Protein AF-A0A8T3M3G6-F1 (afdb_monomer_lite)

Radius of gyration: 17.93 Å; chains: 1; bounding box: 38×33×53 Å

pLDDT: mean 79.69, std 9.92, range [35.28, 94.31]

Sequence (147 aa):
MALKLLGVKRDELLAMGPGSFSVEPPDAEASRALREAWQGSGAPDIGGETTIMRGDGTKARLRFVITVRDDGSYLAMIESASGELDRPASIFTLGDVLSKWRAAERRMDALEVGGEEWQAVQSEIASLRDRYQKAFAARARAEKPTN

Structure (mmCIF, N/CA/C/O backbone):
data_AF-A0A8T3M3G6-F1
#
_entry.id   AF-A0A8T3M3G6-F1
#
loop_
_atom_site.group_PDB
_atom_site.id
_atom_site.type_symbol
_atom_site.label_atom_id
_atom_site.label_alt_id
_atom_site.label_comp_id
_atom_site.label_asym_id
_atom_site.label_entity_id
_atom_site.label_seq_id
_atom_site.pdbx_PDB_ins_code
_atom_site.Cartn_x
_atom_site.Cartn_y
_atom_site.Cartn_z
_atom_site.occupancy
_atom_site.B_iso_or_equiv
_atom_site.auth_seq_id
_atom_site.auth_comp_id
_atom_site.auth_asym_id
_atom_site.auth_atom_id
_atom_site.pdbx_PDB_model_num
ATOM 1 N N . MET A 1 1 ? -1.427 5.531 -20.059 1.00 58.56 1 MET A N 1
ATOM 2 C CA . MET A 1 1 ? -1.746 6.071 -18.717 1.00 58.56 1 MET A CA 1
ATOM 3 C C . MET A 1 1 ? -0.707 5.721 -17.641 1.00 58.56 1 MET A C 1
ATOM 5 O O . MET A 1 1 ? -0.477 6.577 -16.807 1.00 58.56 1 MET A O 1
ATOM 9 N N . ALA A 1 2 ? 0.007 4.584 -17.689 1.00 65.44 2 ALA A N 1
ATOM 10 C CA . ALA A 1 2 ? 1.141 4.305 -16.780 1.00 65.44 2 ALA A CA 1
ATOM 11 C C . ALA A 1 2 ? 2.477 4.964 -17.204 1.00 65.44 2 ALA A C 1
ATOM 13 O O . ALA A 1 2 ? 3.199 5.501 -16.379 1.00 65.44 2 ALA A O 1
ATOM 14 N N . LEU A 1 3 ? 2.777 5.027 -18.506 1.00 73.56 3 LEU A N 1
ATOM 15 C CA . LEU A 1 3 ? 4.010 5.650 -19.025 1.00 73.56 3 LEU A CA 1
ATOM 16 C C . LEU A 1 3 ? 4.156 7.138 -18.651 1.00 73.56 3 LEU A C 1
ATOM 18 O O . LEU A 1 3 ? 5.224 7.588 -18.250 1.00 73.56 3 LEU A O 1
ATOM 22 N N . LYS A 1 4 ? 3.041 7.884 -18.669 1.00 77.31 4 LYS A N 1
ATOM 23 C CA . LYS A 1 4 ? 2.990 9.289 -18.225 1.00 77.31 4 LYS A CA 1
ATOM 24 C C . LYS A 1 4 ? 3.348 9.447 -16.742 1.00 77.31 4 LYS A C 1
ATOM 26 O O . LYS A 1 4 ? 3.903 10.466 -16.356 1.00 77.31 4 LYS A O 1
ATOM 31 N N . LEU A 1 5 ? 3.024 8.450 -15.920 1.00 75.06 5 LEU A N 1
ATOM 32 C CA . LEU A 1 5 ? 3.329 8.445 -14.490 1.00 75.06 5 LEU A CA 1
ATOM 33 C C . LEU A 1 5 ? 4.828 8.284 -14.226 1.00 75.06 5 LEU A C 1
ATOM 35 O O . LEU A 1 5 ? 5.346 8.868 -13.278 1.00 75.06 5 LEU A O 1
ATOM 39 N N . LEU A 1 6 ? 5.497 7.512 -15.082 1.00 75.50 6 LEU A N 1
ATOM 40 C CA . LEU A 1 6 ? 6.932 7.241 -15.037 1.00 75.50 6 LEU A CA 1
ATOM 41 C C . LEU A 1 6 ? 7.768 8.320 -15.747 1.00 75.50 6 LEU A C 1
ATOM 43 O O . LEU A 1 6 ? 8.982 8.372 -15.567 1.00 75.50 6 LEU A O 1
ATOM 47 N N . GLY A 1 7 ? 7.121 9.190 -16.530 1.00 78.00 7 GLY A N 1
ATOM 48 C CA . GLY A 1 7 ? 7.788 10.249 -17.289 1.00 78.00 7 GLY A CA 1
ATOM 49 C C . GLY A 1 7 ? 8.593 9.732 -18.484 1.00 78.00 7 GLY A C 1
ATOM 50 O O . GLY A 1 7 ? 9.513 10.412 -18.917 1.00 78.00 7 GLY A O 1
ATOM 51 N N . VAL A 1 8 ? 8.268 8.544 -19.007 1.00 80.19 8 VAL A N 1
ATOM 52 C CA . VAL A 1 8 ? 9.013 7.895 -20.103 1.00 80.19 8 VAL A CA 1
ATOM 53 C C . VAL A 1 8 ? 8.093 7.426 -21.226 1.00 80.19 8 VAL A C 1
ATOM 55 O O . VAL A 1 8 ? 6.891 7.215 -21.030 1.00 80.19 8 VAL A O 1
ATOM 58 N N . LYS A 1 9 ? 8.656 7.226 -22.416 1.00 83.62 9 LYS A N 1
ATOM 59 C CA . LYS A 1 9 ? 8.011 6.541 -23.544 1.00 83.62 9 LYS A CA 1
ATOM 60 C C . LYS A 1 9 ? 8.148 5.023 -23.413 1.00 83.62 9 LYS A C 1
ATOM 62 O O . LYS A 1 9 ? 8.938 4.509 -22.628 1.00 83.62 9 LYS A O 1
ATOM 67 N N . ARG A 1 10 ? 7.365 4.283 -24.204 1.00 80.88 10 ARG A N 1
ATOM 68 C CA . ARG A 1 10 ? 7.376 2.810 -24.196 1.00 80.88 10 ARG A CA 1
ATOM 69 C C . ARG A 1 10 ? 8.749 2.244 -24.559 1.00 80.88 10 ARG A C 1
ATOM 71 O O . ARG A 1 10 ? 9.219 1.347 -23.874 1.00 80.88 10 ARG A O 1
ATOM 78 N N . ASP A 1 11 ? 9.366 2.766 -25.612 1.00 83.12 11 ASP A N 1
ATOM 79 C CA . ASP A 1 11 ? 10.644 2.245 -26.108 1.00 83.12 11 ASP A CA 1
ATOM 80 C C . ASP A 1 11 ? 11.781 2.544 -25.124 1.00 83.12 11 ASP A C 1
ATOM 82 O O . ASP A 1 11 ? 12.637 1.699 -24.890 1.00 83.12 11 ASP A O 1
ATOM 86 N N . GLU A 1 12 ? 11.719 3.704 -24.461 1.00 80.06 12 GLU A N 1
ATOM 87 C CA . GLU A 1 12 ? 12.615 4.068 -23.358 1.00 80.06 12 GLU A CA 1
ATOM 88 C C . GLU A 1 12 ? 12.445 3.103 -22.178 1.00 80.06 12 GLU A C 1
ATOM 90 O O . GLU A 1 12 ? 13.431 2.585 -21.667 1.00 80.06 12 GLU A O 1
ATOM 95 N N . LEU A 1 13 ? 11.201 2.785 -21.795 1.00 77.75 13 LEU A N 1
ATOM 96 C CA . LEU A 1 13 ? 10.920 1.823 -20.727 1.00 77.75 13 LEU A CA 1
ATOM 97 C C . LEU A 1 13 ? 11.444 0.414 -21.051 1.00 77.75 13 LEU A C 1
ATOM 99 O O . LEU A 1 13 ? 11.943 -0.262 -20.159 1.00 77.75 13 LEU A O 1
ATOM 103 N N . LEU A 1 14 ? 11.324 -0.039 -22.302 1.00 79.44 14 LEU A N 1
ATOM 104 C CA . LEU A 1 14 ? 11.815 -1.356 -22.728 1.00 79.44 14 LEU A CA 1
ATOM 105 C C . LEU A 1 14 ? 13.347 -1.428 -22.783 1.00 79.44 14 LEU A C 1
ATOM 107 O O . LEU A 1 14 ? 13.907 -2.507 -22.610 1.00 79.44 14 LEU A O 1
ATOM 111 N N . ALA A 1 15 ? 14.011 -0.298 -23.029 1.00 81.50 15 ALA A N 1
ATOM 112 C CA . ALA A 1 15 ? 15.467 -0.195 -23.028 1.00 81.50 15 ALA A CA 1
ATOM 113 C C . ALA A 1 15 ? 16.060 -0.023 -21.616 1.00 81.50 15 ALA A C 1
ATOM 115 O O . ALA A 1 15 ? 17.263 -0.207 -21.429 1.00 81.50 15 ALA A O 1
ATOM 116 N N . MET A 1 16 ? 15.241 0.342 -20.625 1.00 77.62 16 MET A N 1
ATOM 117 C CA . MET A 1 16 ? 15.671 0.538 -19.242 1.00 77.62 16 MET A CA 1
ATOM 118 C C . MET A 1 16 ? 15.920 -0.790 -18.519 1.00 77.62 16 MET A C 1
ATOM 120 O O . MET A 1 16 ? 15.151 -1.745 -18.623 1.00 77.62 16 MET A O 1
ATOM 124 N N . GLY A 1 17 ? 17.002 -0.831 -17.740 1.00 68.19 17 GLY A N 1
ATOM 125 C CA . GLY A 1 17 ? 17.334 -1.972 -16.894 1.00 68.19 17 GLY A CA 1
ATOM 126 C C . GLY A 1 17 ? 16.472 -2.043 -15.624 1.00 68.19 17 GLY A C 1
ATOM 127 O O . GLY A 1 17 ? 15.859 -1.053 -15.210 1.00 68.19 17 GLY A O 1
ATOM 128 N N . PRO A 1 18 ? 16.433 -3.203 -14.947 1.00 66.31 18 PRO A N 1
ATOM 129 C CA . PRO A 1 18 ? 15.831 -3.308 -13.623 1.00 66.31 18 PRO A CA 1
ATOM 130 C C . PRO A 1 18 ? 16.425 -2.263 -12.667 1.00 66.31 18 PRO A C 1
ATOM 132 O O . PRO A 1 18 ? 17.641 -2.150 -12.547 1.00 66.31 18 PRO A O 1
ATOM 135 N N . GLY A 1 19 ? 15.565 -1.508 -11.979 1.00 65.81 19 GLY A N 1
ATOM 136 C CA . GLY A 1 19 ? 15.987 -0.497 -11.003 1.00 65.81 19 GLY A CA 1
ATOM 137 C C . GLY A 1 19 ? 16.117 0.934 -11.534 1.00 65.81 19 GLY A C 1
ATOM 138 O O . GLY A 1 19 ? 16.350 1.830 -10.734 1.00 65.81 19 GLY A O 1
ATOM 139 N N . SER A 1 20 ? 15.870 1.199 -12.823 1.00 70.38 20 SER A N 1
ATOM 140 C CA . SER A 1 20 ? 15.946 2.562 -13.390 1.00 70.38 20 SER A CA 1
ATOM 141 C C . SER A 1 20 ? 14.965 3.590 -12.795 1.00 70.38 20 SER A C 1
ATOM 143 O O . SER A 1 20 ? 15.108 4.779 -13.056 1.00 70.38 20 SER A O 1
ATOM 145 N N . PHE A 1 21 ? 13.986 3.151 -11.998 1.00 68.31 21 PHE A N 1
ATOM 146 C CA . PHE A 1 21 ? 13.055 4.016 -11.253 1.00 68.31 21 PHE A CA 1
ATOM 147 C C . PHE A 1 21 ? 13.189 3.870 -9.729 1.00 68.31 21 PHE A C 1
ATOM 149 O O . PHE A 1 21 ? 12.374 4.408 -8.976 1.00 68.31 21 PHE A O 1
ATOM 156 N N . SER A 1 22 ? 14.174 3.099 -9.258 1.00 65.19 22 SER A N 1
ATOM 157 C CA . SER A 1 22 ? 14.405 2.903 -7.829 1.00 65.19 22 SER A CA 1
ATOM 158 C C . SER A 1 22 ? 14.931 4.183 -7.192 1.00 65.19 22 SER A C 1
ATOM 160 O O . SER A 1 22 ? 15.694 4.935 -7.793 1.00 65.19 22 SER A O 1
ATOM 162 N N . VAL A 1 23 ? 14.536 4.419 -5.942 1.00 58.94 23 VAL A N 1
ATOM 163 C CA . VAL A 1 23 ? 15.183 5.433 -5.108 1.00 58.94 23 VAL A CA 1
ATOM 164 C C . VAL A 1 23 ? 16.564 4.900 -4.751 1.00 58.94 23 VAL A C 1
ATOM 166 O O . VAL A 1 23 ? 16.667 3.842 -4.132 1.00 58.94 23 VAL A O 1
ATOM 169 N N . GLU A 1 24 ? 17.609 5.593 -5.192 1.00 56.84 24 GLU A N 1
ATOM 170 C CA . GLU A 1 24 ? 18.983 5.202 -4.902 1.00 56.84 24 GLU A CA 1
ATOM 171 C C . GLU A 1 24 ? 19.467 5.674 -3.522 1.00 56.84 24 GLU A C 1
ATOM 173 O O . GLU A 1 24 ? 19.161 6.802 -3.121 1.00 56.84 24 GLU A O 1
ATOM 178 N N . PRO A 1 25 ? 20.271 4.840 -2.832 1.00 50.72 25 PRO A N 1
ATOM 179 C CA . PRO A 1 25 ? 20.560 3.441 -3.163 1.00 50.72 25 PRO A CA 1
ATOM 180 C C . PRO A 1 25 ? 19.468 2.515 -2.594 1.00 50.72 25 PRO A C 1
ATOM 182 O O . PRO A 1 25 ? 19.204 2.575 -1.390 1.00 50.72 25 PRO A O 1
ATOM 185 N N . PRO A 1 26 ? 18.859 1.616 -3.392 1.00 60.12 26 PRO A N 1
ATOM 186 C CA . PRO A 1 26 ? 18.113 0.513 -2.813 1.00 60.12 26 PRO A CA 1
ATOM 187 C C . PRO A 1 26 ? 19.115 -0.433 -2.145 1.00 60.12 26 PRO A C 1
ATOM 189 O O . PRO A 1 26 ? 20.044 -0.924 -2.787 1.00 60.12 26 PRO A O 1
ATOM 192 N N . ASP A 1 27 ? 18.928 -0.707 -0.858 1.00 66.75 27 ASP A N 1
ATOM 193 C CA . ASP A 1 27 ? 19.642 -1.791 -0.192 1.00 66.75 27 ASP A CA 1
ATOM 194 C C . ASP A 1 27 ? 19.265 -3.113 -0.889 1.00 66.75 27 ASP A C 1
ATOM 196 O O . ASP A 1 27 ? 18.119 -3.584 -0.841 1.00 66.75 27 ASP A O 1
ATOM 200 N N . ALA A 1 28 ? 20.228 -3.668 -1.628 1.00 68.56 28 ALA A N 1
ATOM 201 C CA . ALA A 1 28 ? 20.050 -4.878 -2.420 1.00 68.56 28 ALA A CA 1
ATOM 202 C C . ALA A 1 28 ? 19.783 -6.101 -1.532 1.00 68.56 28 ALA A C 1
ATOM 204 O O . ALA A 1 28 ? 19.033 -6.998 -1.927 1.00 68.56 28 ALA A O 1
ATOM 205 N N . GLU A 1 29 ? 20.353 -6.121 -0.326 1.00 72.94 29 GLU A N 1
ATOM 206 C CA . GLU A 1 29 ? 20.137 -7.180 0.649 1.00 72.94 29 GLU A CA 1
ATOM 207 C C . GLU A 1 29 ? 18.727 -7.082 1.231 1.00 72.94 29 GLU A C 1
ATOM 209 O O . GLU A 1 29 ? 17.998 -8.075 1.213 1.00 72.94 29 GLU A O 1
ATOM 214 N N . ALA A 1 30 ? 18.286 -5.880 1.612 1.00 66.38 30 ALA A N 1
ATOM 215 C CA . ALA A 1 30 ? 16.913 -5.650 2.062 1.00 66.38 30 ALA A CA 1
ATOM 216 C C . ALA A 1 30 ? 15.878 -5.986 0.975 1.00 66.38 30 ALA A C 1
ATOM 218 O O . ALA A 1 30 ? 14.844 -6.594 1.256 1.00 66.38 30 ALA A O 1
ATOM 219 N N . SER A 1 31 ? 16.165 -5.648 -0.285 1.00 70.19 31 SER A N 1
ATOM 220 C CA . SER A 1 31 ? 15.289 -5.958 -1.423 1.00 70.19 31 SER A CA 1
ATOM 221 C C . SER A 1 31 ? 15.173 -7.464 -1.670 1.00 70.19 31 SER A C 1
ATOM 223 O O . SER A 1 31 ? 14.096 -7.962 -2.007 1.00 70.19 31 SER A O 1
ATOM 225 N N . ARG A 1 32 ? 16.275 -8.205 -1.499 1.00 72.12 32 ARG A N 1
ATOM 226 C CA . ARG A 1 32 ? 16.287 -9.668 -1.596 1.00 72.12 32 ARG A CA 1
ATOM 227 C C . ARG A 1 32 ? 15.554 -10.307 -0.417 1.00 72.12 32 ARG A C 1
ATOM 229 O O . ARG A 1 32 ? 14.675 -11.127 -0.656 1.00 72.12 32 ARG A O 1
ATOM 236 N N . ALA A 1 33 ? 15.844 -9.883 0.812 1.00 72.62 33 ALA A N 1
ATOM 237 C CA . ALA A 1 33 ? 15.201 -10.392 2.021 1.00 72.62 33 ALA A CA 1
ATOM 238 C C . ALA A 1 33 ? 13.681 -10.168 1.998 1.00 72.62 33 ALA A C 1
ATOM 240 O O . ALA A 1 33 ? 12.915 -11.077 2.312 1.00 72.62 33 ALA A O 1
ATOM 241 N N . LEU A 1 34 ? 13.230 -8.991 1.544 1.00 73.88 34 LEU A N 1
ATOM 242 C CA . LEU A 1 34 ? 11.809 -8.708 1.343 1.00 73.88 34 LEU A CA 1
ATOM 243 C C . LEU A 1 34 ? 11.186 -9.671 0.329 1.00 73.88 34 LEU A C 1
ATOM 245 O O . LEU A 1 34 ? 10.110 -10.208 0.579 1.00 73.88 34 LEU A O 1
ATOM 249 N N . ARG A 1 35 ? 11.852 -9.899 -0.810 1.00 75.62 35 ARG A N 1
ATOM 250 C CA . ARG A 1 35 ? 11.356 -10.809 -1.849 1.00 75.62 35 ARG A CA 1
ATOM 251 C C . ARG A 1 35 ? 11.257 -12.245 -1.340 1.00 75.62 35 ARG A C 1
ATOM 253 O O . ARG A 1 35 ? 10.235 -12.883 -1.562 1.00 75.62 35 ARG A O 1
ATOM 260 N N . GLU A 1 36 ? 12.289 -12.732 -0.662 1.00 75.56 36 GLU A N 1
ATOM 261 C CA . GLU A 1 36 ? 12.341 -14.088 -0.111 1.00 75.56 36 GLU A CA 1
ATOM 262 C C . GLU A 1 36 ? 11.275 -14.294 0.969 1.00 75.56 36 GLU A C 1
ATOM 264 O O . GLU A 1 36 ? 10.529 -15.268 0.912 1.00 75.56 36 GLU A O 1
ATOM 269 N N . ALA A 1 37 ? 11.126 -13.350 1.903 1.00 74.12 37 ALA A N 1
ATOM 270 C CA . ALA A 1 37 ? 10.087 -13.408 2.929 1.00 74.12 37 ALA A CA 1
ATOM 271 C C . ALA A 1 37 ? 8.672 -13.337 2.328 1.00 74.12 37 ALA A C 1
ATOM 273 O O . ALA A 1 37 ? 7.761 -14.060 2.741 1.00 74.12 37 ALA A O 1
ATOM 274 N N . TRP A 1 38 ? 8.478 -12.489 1.316 1.00 79.00 38 TRP A N 1
ATOM 275 C CA . TRP A 1 38 ? 7.200 -12.366 0.627 1.00 79.00 38 TRP A CA 1
ATOM 276 C C . TRP A 1 38 ? 6.835 -13.646 -0.133 1.00 79.00 38 TRP A C 1
ATOM 278 O O . TRP A 1 38 ? 5.730 -14.157 0.024 1.00 79.00 38 TRP A O 1
ATOM 288 N N . GLN A 1 39 ? 7.773 -14.229 -0.878 1.00 78.88 39 GLN A N 1
ATOM 289 C CA . GLN A 1 39 ? 7.555 -15.504 -1.564 1.00 78.88 39 GLN A CA 1
ATOM 290 C C . GLN A 1 39 ? 7.346 -16.656 -0.571 1.00 78.88 39 GLN A C 1
ATOM 292 O O . GLN A 1 39 ? 6.421 -17.448 -0.739 1.00 78.88 39 GLN A O 1
ATOM 297 N N . GLY A 1 40 ? 8.138 -16.712 0.503 1.00 75.25 40 GLY A N 1
ATOM 298 C CA . GLY A 1 40 ? 8.033 -17.734 1.547 1.00 75.25 40 GLY A CA 1
ATOM 299 C C . GLY A 1 40 ? 6.716 -17.702 2.332 1.00 75.25 40 GLY A C 1
ATOM 300 O O . GLY A 1 40 ? 6.308 -18.723 2.876 1.00 75.25 40 GLY A O 1
ATOM 301 N N . SER A 1 41 ? 6.015 -16.563 2.354 1.00 74.38 41 SER A N 1
ATOM 302 C CA . SER A 1 41 ? 4.687 -16.419 2.978 1.00 74.38 41 SER A CA 1
ATOM 303 C C . SER A 1 41 ? 3.514 -16.756 2.047 1.00 74.38 41 SER A C 1
ATOM 305 O O . SER A 1 41 ? 2.360 -16.515 2.399 1.00 74.38 41 SER A O 1
ATOM 307 N N . GLY A 1 42 ? 3.788 -17.322 0.867 1.00 78.81 42 GLY A N 1
ATOM 308 C CA . GLY A 1 42 ? 2.769 -17.637 -0.138 1.00 78.81 42 GLY A CA 1
ATOM 309 C C . GLY A 1 42 ? 2.405 -16.451 -1.030 1.00 78.81 42 GLY A C 1
ATOM 310 O O . GLY A 1 42 ? 1.356 -16.480 -1.664 1.00 78.81 42 GLY A O 1
ATOM 311 N N . ALA A 1 43 ? 3.259 -15.420 -1.072 1.00 80.88 43 ALA A N 1
ATOM 312 C CA . ALA A 1 43 ? 3.110 -14.223 -1.895 1.00 80.88 43 ALA A CA 1
ATOM 313 C C . ALA A 1 43 ? 1.729 -13.545 -1.753 1.00 80.88 43 ALA A C 1
ATOM 315 O O . ALA A 1 43 ? 1.006 -13.375 -2.738 1.00 80.88 43 ALA A O 1
ATOM 316 N N . PRO A 1 44 ? 1.349 -13.143 -0.523 1.00 82.38 44 PRO A N 1
ATOM 317 C CA . PRO A 1 44 ? 0.091 -12.446 -0.289 1.00 82.38 44 PRO A CA 1
ATOM 318 C C . PRO A 1 44 ? 0.030 -11.130 -1.067 1.00 82.38 44 PRO A C 1
ATOM 320 O O . PRO A 1 44 ? 1.060 -10.504 -1.319 1.00 82.38 44 PRO A O 1
ATOM 323 N N . ASP A 1 45 ? -1.180 -10.658 -1.368 1.00 85.31 45 ASP A N 1
ATOM 324 C CA . ASP A 1 45 ? -1.363 -9.339 -1.976 1.00 85.31 45 ASP A CA 1
ATOM 325 C C . ASP A 1 45 ? -0.707 -8.251 -1.108 1.00 85.31 45 ASP A C 1
ATOM 327 O O . ASP A 1 45 ? -1.038 -8.092 0.078 1.00 85.31 45 ASP A O 1
ATOM 331 N N . ILE A 1 46 ? 0.193 -7.474 -1.712 1.00 86.31 46 ILE A N 1
ATOM 332 C CA . ILE A 1 46 ? 0.867 -6.348 -1.059 1.00 86.31 46 ILE A CA 1
ATOM 333 C C . ILE A 1 46 ? 0.396 -5.033 -1.659 1.00 86.31 46 ILE A C 1
ATOM 335 O O . ILE A 1 46 ? 0.221 -4.897 -2.866 1.00 86.31 46 ILE A O 1
ATOM 339 N N . GLY A 1 47 ? 0.208 -4.040 -0.805 1.00 85.38 47 GLY A N 1
ATOM 340 C CA . GLY A 1 47 ? -0.089 -2.673 -1.190 1.00 85.38 47 GLY A CA 1
ATOM 341 C C . GLY A 1 47 ? 0.845 -1.706 -0.487 1.00 85.38 47 GLY A C 1
ATOM 342 O O . GLY A 1 47 ? 1.475 -2.031 0.521 1.00 85.38 47 GLY A O 1
ATOM 343 N N . GLY A 1 48 ? 0.940 -0.498 -1.020 1.00 84.38 48 GLY A N 1
ATOM 344 C CA . GLY A 1 48 ? 1.798 0.499 -0.418 1.00 84.38 48 GLY A CA 1
ATOM 345 C C . GLY A 1 48 ? 1.739 1.856 -1.078 1.00 84.38 48 GLY A C 1
ATOM 346 O O . GLY A 1 48 ? 1.142 2.044 -2.139 1.00 84.38 48 GLY A O 1
ATOM 347 N N . GLU A 1 49 ? 2.388 2.814 -0.432 1.00 86.19 49 GLU A N 1
ATOM 348 C CA . GLU A 1 49 ? 2.708 4.101 -1.028 1.00 86.19 49 GLU A CA 1
ATOM 349 C C . GLU A 1 49 ? 4.208 4.333 -0.933 1.00 86.19 49 GLU A C 1
ATOM 351 O O . GLU A 1 49 ? 4.815 4.147 0.119 1.00 86.19 49 GLU A O 1
ATOM 356 N N . THR A 1 50 ? 4.812 4.766 -2.029 1.00 86.81 50 THR A N 1
ATOM 357 C CA . THR A 1 50 ? 6.241 5.059 -2.088 1.00 86.81 50 THR A CA 1
ATOM 358 C C . THR A 1 50 ? 6.493 6.270 -2.969 1.00 86.81 50 THR A C 1
ATOM 360 O O . THR A 1 50 ? 5.626 6.683 -3.740 1.00 86.81 50 THR A O 1
ATOM 363 N N . THR A 1 51 ? 7.670 6.863 -2.847 1.00 87.81 51 THR A N 1
ATOM 364 C CA . THR A 1 51 ? 8.142 7.892 -3.771 1.00 87.81 51 THR A CA 1
ATOM 365 C C . THR A 1 51 ? 9.132 7.244 -4.721 1.00 87.81 51 THR A C 1
ATOM 367 O O . THR A 1 51 ? 9.980 6.481 -4.277 1.00 87.81 51 THR A O 1
ATOM 370 N N . ILE A 1 52 ? 9.030 7.543 -6.012 1.00 84.81 52 ILE A N 1
ATOM 371 C CA . ILE A 1 52 ? 10.019 7.133 -7.012 1.00 84.81 52 ILE A CA 1
ATOM 372 C C . ILE A 1 52 ? 10.694 8.352 -7.627 1.00 84.81 52 ILE A C 1
ATOM 374 O O . ILE A 1 52 ? 10.127 9.451 -7.623 1.00 84.81 52 ILE A O 1
ATOM 378 N N . MET A 1 53 ? 11.866 8.128 -8.210 1.00 83.56 53 MET A N 1
ATOM 379 C CA . MET A 1 53 ? 12.447 9.038 -9.190 1.00 83.56 53 MET A CA 1
ATOM 380 C C . MET A 1 53 ? 11.914 8.668 -10.573 1.00 83.56 53 MET A C 1
ATOM 382 O O . MET A 1 53 ? 11.951 7.506 -10.976 1.00 83.56 53 MET A O 1
ATOM 386 N N . ARG A 1 54 ? 11.372 9.649 -11.290 1.00 83.06 54 ARG A N 1
ATOM 387 C CA . ARG A 1 54 ? 10.952 9.504 -12.685 1.00 83.06 54 ARG A CA 1
ATOM 388 C C . ARG A 1 54 ? 12.152 9.587 -13.624 1.00 83.06 54 ARG A C 1
ATOM 390 O O . ARG A 1 54 ? 13.202 10.110 -13.256 1.00 83.06 54 ARG A O 1
ATOM 397 N N . GLY A 1 55 ? 11.954 9.152 -14.870 1.00 74.69 55 GLY A N 1
ATOM 398 C CA . GLY A 1 55 ? 12.979 9.251 -15.918 1.00 74.69 55 GLY A CA 1
ATOM 399 C C . GLY A 1 55 ? 13.381 10.690 -16.269 1.00 74.69 55 GLY A C 1
ATOM 400 O O . GLY A 1 55 ? 14.473 10.913 -16.777 1.00 74.69 55 GLY A O 1
ATOM 401 N N . ASP A 1 56 ? 12.531 11.671 -15.951 1.00 78.88 56 ASP A N 1
ATOM 402 C CA . ASP A 1 56 ? 12.804 13.106 -16.107 1.00 78.88 56 ASP A CA 1
ATOM 403 C C . ASP A 1 56 ? 13.560 13.732 -14.914 1.00 78.88 56 ASP A C 1
ATOM 405 O O . ASP A 1 56 ? 13.778 14.942 -14.885 1.00 78.88 56 ASP A O 1
ATOM 409 N N . GLY A 1 57 ? 13.944 12.930 -13.914 1.00 78.69 57 GLY A N 1
ATOM 410 C CA . GLY A 1 57 ? 14.635 13.393 -12.710 1.00 78.69 57 GLY A CA 1
ATOM 411 C C . GLY A 1 57 ? 13.721 14.006 -11.644 1.00 78.69 57 GLY A C 1
ATOM 412 O O . GLY A 1 57 ? 14.215 14.475 -10.619 1.00 78.69 57 GLY A O 1
ATOM 413 N N . THR A 1 58 ? 12.397 14.000 -11.828 1.00 84.75 58 THR A N 1
ATOM 414 C CA . THR A 1 58 ? 11.451 14.489 -10.813 1.00 84.75 58 THR A CA 1
ATOM 415 C C . THR A 1 58 ? 11.004 13.381 -9.857 1.00 84.75 58 THR A C 1
ATOM 417 O O . THR A 1 58 ? 10.896 12.210 -10.221 1.00 84.75 58 THR A O 1
ATOM 420 N N . LYS A 1 59 ? 10.713 13.744 -8.603 1.00 87.12 59 LYS A N 1
ATOM 421 C CA . LYS A 1 59 ? 10.118 12.828 -7.620 1.00 87.12 59 LYS A CA 1
ATOM 422 C C . LYS A 1 59 ? 8.610 12.717 -7.843 1.00 87.12 59 LYS A C 1
ATOM 424 O O . LYS A 1 59 ? 7.928 13.721 -8.048 1.00 87.12 59 LYS A O 1
ATOM 429 N N . ALA A 1 60 ? 8.068 11.511 -7.718 1.00 86.38 60 ALA A N 1
ATOM 430 C CA . ALA A 1 60 ? 6.631 11.273 -7.770 1.00 86.38 60 ALA A CA 1
ATOM 431 C C . ALA A 1 60 ? 6.183 10.325 -6.665 1.00 86.38 60 ALA A C 1
ATOM 433 O O . ALA A 1 60 ? 6.743 9.241 -6.505 1.00 86.38 60 ALA A O 1
ATOM 434 N N . ARG A 1 61 ? 5.137 10.717 -5.932 1.00 87.81 61 ARG A N 1
ATOM 435 C CA . ARG A 1 61 ? 4.486 9.837 -4.965 1.00 87.81 61 ARG A CA 1
ATOM 436 C C . ARG A 1 61 ? 3.502 8.927 -5.685 1.00 87.81 61 ARG A C 1
ATOM 438 O O . ARG A 1 61 ? 2.655 9.385 -6.454 1.00 87.81 61 ARG A O 1
ATOM 445 N N . LEU A 1 62 ? 3.612 7.639 -5.411 1.00 86.12 62 LEU A N 1
ATOM 446 C CA . LEU A 1 62 ? 2.825 6.591 -6.029 1.00 86.12 62 LEU A CA 1
ATOM 447 C C . LEU A 1 62 ? 2.153 5.736 -4.970 1.00 86.12 62 LEU A C 1
ATOM 449 O O . LEU A 1 62 ? 2.704 5.500 -3.896 1.00 86.12 62 LEU A O 1
ATOM 453 N N . ARG A 1 63 ? 0.979 5.227 -5.320 1.00 85.12 63 ARG A N 1
ATOM 454 C CA . ARG A 1 63 ? 0.345 4.093 -4.664 1.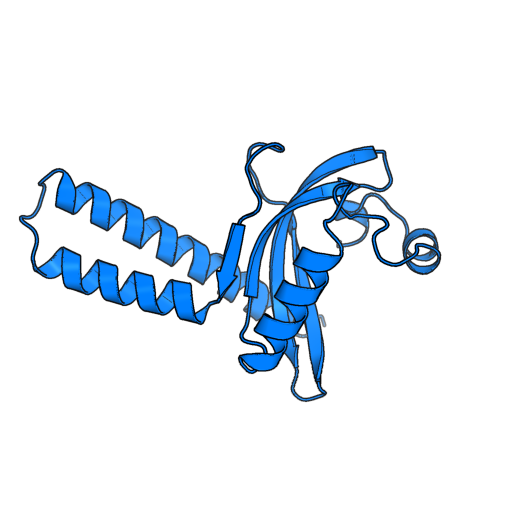00 85.12 63 ARG A CA 1
ATOM 455 C C . ARG A 1 63 ? 0.513 2.878 -5.551 1.00 85.12 63 ARG A C 1
ATOM 457 O O . ARG A 1 63 ? 0.330 2.985 -6.763 1.00 85.12 63 ARG A O 1
ATOM 464 N N . PHE A 1 64 ? 0.820 1.740 -4.948 1.00 85.56 64 PHE A N 1
ATOM 465 C CA . PHE A 1 64 ? 0.919 0.483 -5.663 1.00 85.56 64 PHE A CA 1
ATOM 466 C C . PHE A 1 64 ? 0.151 -0.637 -4.972 1.00 85.56 64 PHE A C 1
ATOM 468 O O . PHE A 1 64 ? -0.059 -0.616 -3.758 1.00 85.56 64 PHE A O 1
ATOM 475 N N . VAL A 1 65 ? -0.251 -1.618 -5.773 1.00 85.44 65 VAL A N 1
ATOM 476 C CA . VAL A 1 65 ? -0.757 -2.917 -5.329 1.00 85.44 65 VAL A CA 1
ATOM 477 C C . VAL A 1 65 ? -0.148 -3.977 -6.232 1.00 85.44 65 VAL A C 1
ATOM 479 O O . VAL A 1 65 ? -0.130 -3.804 -7.451 1.00 85.44 65 VAL A O 1
ATOM 482 N N . ILE A 1 66 ? 0.361 -5.049 -5.638 1.00 85.31 66 ILE A N 1
ATOM 483 C CA . ILE A 1 66 ? 0.916 -6.199 -6.340 1.00 85.31 66 ILE A CA 1
ATOM 484 C C . ILE A 1 66 ? 0.149 -7.442 -5.901 1.00 85.31 66 ILE A C 1
ATOM 486 O O . ILE A 1 66 ? 0.090 -7.753 -4.711 1.00 85.31 66 ILE A O 1
ATOM 490 N N . THR A 1 67 ? -0.403 -8.137 -6.889 1.00 84.06 67 THR A N 1
ATOM 491 C CA . THR A 1 67 ? -1.152 -9.386 -6.732 1.00 84.06 67 THR A CA 1
ATOM 492 C C . THR A 1 67 ? -0.504 -10.475 -7.572 1.00 84.06 67 THR A C 1
ATOM 494 O O . THR A 1 67 ? -0.045 -10.213 -8.687 1.00 84.06 67 THR A O 1
ATOM 497 N N . VAL A 1 68 ? -0.475 -11.697 -7.046 1.00 82.88 68 VAL A N 1
ATOM 498 C CA . VAL A 1 68 ? -0.054 -12.884 -7.799 1.00 82.88 68 VAL A CA 1
ATOM 499 C C . VAL A 1 68 ? -1.233 -13.420 -8.602 1.00 82.88 68 VAL A C 1
ATOM 501 O O . VAL A 1 68 ? -2.353 -13.490 -8.103 1.00 82.88 68 VAL A O 1
ATOM 504 N N . ARG A 1 69 ? -0.985 -13.769 -9.861 1.00 81.19 69 ARG A N 1
ATOM 505 C CA . ARG A 1 69 ? -1.953 -14.415 -10.749 1.00 81.19 69 ARG A CA 1
ATOM 506 C C . ARG A 1 69 ? -1.800 -15.932 -10.704 1.00 81.19 69 ARG A C 1
ATOM 508 O O . ARG A 1 69 ? -0.742 -16.445 -10.349 1.00 81.19 69 ARG A O 1
ATOM 515 N N . ASP A 1 70 ? -2.837 -16.640 -11.145 1.00 78.19 70 ASP A N 1
ATOM 516 C CA . ASP A 1 70 ? -2.871 -18.111 -11.170 1.00 78.19 70 ASP A CA 1
ATOM 517 C C . ASP A 1 70 ? -1.750 -18.733 -12.026 1.00 78.19 70 ASP A C 1
ATOM 519 O O . ASP A 1 70 ? -1.337 -19.864 -11.785 1.00 78.19 70 ASP A O 1
ATOM 523 N N . ASP A 1 71 ? -1.223 -17.992 -13.006 1.00 81.12 71 ASP A N 1
ATOM 524 C CA . ASP A 1 71 ? -0.098 -18.400 -13.858 1.00 81.12 71 ASP A CA 1
ATOM 525 C C . ASP A 1 71 ? 1.287 -18.150 -13.224 1.00 81.12 71 ASP A C 1
ATOM 527 O O . ASP A 1 71 ? 2.317 -18.345 -13.871 1.00 81.12 71 ASP A O 1
ATOM 531 N N . GLY A 1 72 ? 1.329 -17.698 -11.966 1.00 76.31 72 GLY A N 1
ATOM 532 C CA . GLY A 1 72 ? 2.551 -17.327 -11.253 1.00 76.31 72 GLY A CA 1
ATOM 533 C C . GLY A 1 72 ? 3.144 -15.981 -11.677 1.00 76.31 72 GLY A C 1
ATOM 534 O O . GLY A 1 72 ? 4.188 -15.586 -11.154 1.00 76.31 72 GLY A O 1
ATOM 535 N N . SER A 1 73 ? 2.504 -15.256 -12.601 1.00 81.38 73 SER A N 1
ATOM 536 C CA . SER A 1 73 ? 2.894 -13.892 -12.946 1.00 81.38 73 SER A CA 1
ATOM 537 C C . SER A 1 73 ? 2.379 -12.883 -11.917 1.00 81.38 73 SE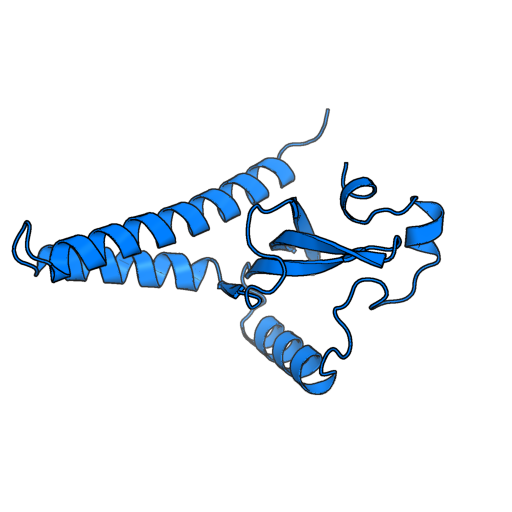R A C 1
ATOM 539 O O . SER A 1 73 ? 1.488 -13.159 -11.112 1.00 81.38 73 SER A O 1
ATOM 541 N N . TYR A 1 74 ? 2.948 -11.679 -11.938 1.00 79.88 74 TYR A N 1
ATOM 542 C CA . TYR A 1 74 ? 2.562 -10.603 -11.032 1.00 79.88 74 TYR A CA 1
ATOM 543 C C . TYR A 1 74 ? 1.781 -9.528 -11.775 1.00 79.88 74 TYR A C 1
ATOM 545 O O . TYR A 1 74 ? 2.189 -9.061 -12.840 1.00 79.88 74 TYR A O 1
ATOM 553 N N . LEU A 1 75 ? 0.690 -9.074 -11.168 1.00 81.69 75 LEU A N 1
ATOM 554 C CA . LEU A 1 75 ? -0.025 -7.882 -11.584 1.00 81.69 75 LEU A CA 1
ATOM 555 C C . LEU A 1 75 ? 0.333 -6.728 -10.657 1.00 81.69 75 LEU A C 1
ATOM 557 O O . LEU A 1 75 ? -0.070 -6.720 -9.498 1.00 81.69 75 LEU A O 1
ATOM 561 N N . ALA A 1 76 ? 1.064 -5.747 -11.183 1.00 82.88 76 ALA A N 1
ATOM 562 C CA . ALA A 1 76 ? 1.358 -4.504 -10.484 1.00 82.88 76 ALA A CA 1
ATOM 563 C C . ALA A 1 76 ? 0.448 -3.380 -10.991 1.00 82.88 76 ALA A C 1
ATOM 565 O O . ALA A 1 76 ? 0.425 -3.064 -12.182 1.00 82.88 76 ALA A O 1
ATOM 566 N N . MET A 1 77 ? -0.275 -2.748 -10.077 1.00 82.06 77 MET A N 1
ATOM 567 C CA . MET A 1 77 ? -1.064 -1.549 -10.339 1.00 82.06 77 MET A CA 1
ATOM 568 C C . MET A 1 77 ? -0.390 -0.376 -9.674 1.00 82.06 77 MET A C 1
ATOM 570 O O . MET A 1 77 ? -0.022 -0.466 -8.507 1.00 82.06 77 MET A O 1
ATOM 574 N N . ILE A 1 78 ? -0.231 0.714 -10.415 1.00 84.06 78 ILE A N 1
ATOM 575 C CA . ILE A 1 78 ? 0.488 1.892 -9.951 1.00 84.06 78 ILE A CA 1
ATOM 576 C C . ILE A 1 78 ? -0.336 3.124 -10.308 1.00 84.06 78 ILE A C 1
ATOM 578 O O . ILE A 1 78 ? -0.693 3.331 -11.469 1.00 84.06 78 ILE A O 1
ATOM 582 N N . GLU A 1 79 ? -0.627 3.945 -9.308 1.00 83.50 79 GLU A N 1
ATOM 583 C CA . GLU A 1 79 ? -1.388 5.183 -9.447 1.00 83.50 79 GLU A CA 1
ATOM 584 C C . GLU A 1 79 ? -0.638 6.341 -8.783 1.00 83.50 79 GLU A C 1
ATOM 586 O O . GLU A 1 79 ? 0.132 6.140 -7.843 1.00 83.50 79 GLU A O 1
ATOM 591 N N . SER A 1 80 ? -0.875 7.573 -9.241 1.00 84.25 80 SER A N 1
ATOM 592 C CA . SER A 1 80 ? -0.409 8.757 -8.513 1.00 84.25 80 SER A CA 1
ATOM 593 C C . SER A 1 80 ? -1.032 8.793 -7.121 1.00 84.25 80 SER A C 1
ATOM 595 O O . SER A 1 80 ? -2.242 8.617 -6.971 1.00 84.25 80 SER A O 1
ATOM 597 N N . ALA A 1 81 ? -0.227 9.106 -6.115 1.00 83.56 81 ALA A N 1
ATOM 598 C CA . ALA A 1 81 ? -0.707 9.403 -4.776 1.00 83.56 81 ALA A CA 1
ATOM 599 C C . ALA A 1 81 ? -0.450 10.874 -4.440 1.00 83.56 81 ALA A C 1
ATOM 601 O O . ALA A 1 81 ? 0.549 11.464 -4.846 1.00 83.56 81 ALA A O 1
ATOM 602 N N . SER A 1 82 ? -1.371 11.470 -3.691 1.00 76.75 82 SER A N 1
ATOM 603 C CA . SER A 1 82 ? -1.182 12.788 -3.089 1.00 76.75 82 SER A CA 1
ATOM 604 C C . SER A 1 82 ? -0.403 12.634 -1.784 1.00 76.75 82 SER A C 1
ATOM 606 O O . SER A 1 82 ? -0.692 11.731 -1.001 1.00 76.75 82 SER A O 1
ATOM 608 N N . GLY A 1 83 ? 0.563 13.511 -1.527 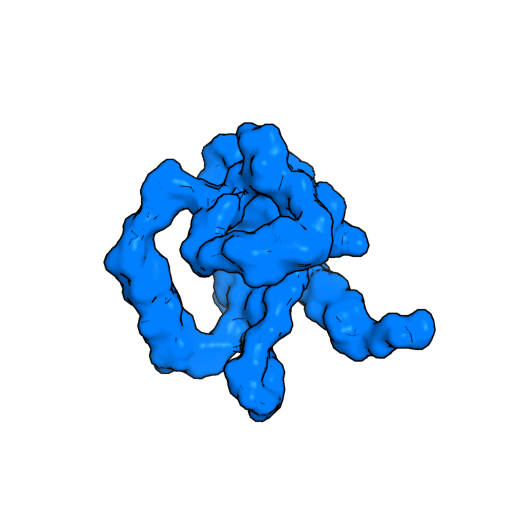1.00 78.44 83 GLY A N 1
ATOM 609 C CA . GLY A 1 83 ? 1.328 13.505 -0.282 1.00 78.44 83 GLY A CA 1
ATOM 610 C C . GLY A 1 83 ? 2.724 14.085 -0.447 1.00 78.44 83 GLY A C 1
ATOM 611 O O . GLY A 1 83 ? 3.171 14.358 -1.560 1.00 78.44 83 GLY A O 1
ATOM 612 N N . GLU A 1 84 ? 3.403 14.264 0.682 1.00 81.31 84 GLU A N 1
ATOM 613 C CA . GLU A 1 84 ? 4.793 14.714 0.721 1.00 81.31 84 GLU A CA 1
ATOM 614 C C . GLU A 1 84 ? 5.714 13.696 0.047 1.00 81.31 84 GLU A C 1
ATOM 616 O O . GLU A 1 84 ? 5.620 12.487 0.281 1.00 81.31 84 GLU A O 1
ATOM 621 N N . LEU A 1 85 ? 6.626 14.200 -0.782 1.00 84.06 85 LEU A N 1
ATOM 622 C CA . LEU A 1 85 ? 7.566 13.376 -1.539 1.00 84.06 85 LEU A CA 1
ATOM 623 C C . LEU A 1 85 ? 8.603 12.702 -0.632 1.00 84.06 85 LEU A C 1
ATOM 625 O O . LEU A 1 85 ? 9.084 11.625 -0.974 1.00 84.06 85 LEU A O 1
ATOM 629 N N . ASP A 1 86 ? 8.893 13.279 0.533 1.00 78.94 86 ASP A N 1
ATOM 630 C CA . ASP A 1 86 ? 9.867 12.739 1.490 1.00 78.94 86 ASP A CA 1
ATOM 631 C C . ASP A 1 86 ? 9.221 11.866 2.579 1.00 78.94 86 ASP A C 1
ATOM 633 O O . ASP A 1 86 ? 9.905 11.353 3.465 1.00 78.94 86 ASP A O 1
ATOM 637 N N . ARG A 1 87 ? 7.902 11.632 2.504 1.00 77.00 87 ARG A N 1
ATOM 638 C CA . ARG A 1 87 ? 7.231 10.682 3.396 1.00 77.00 87 ARG A CA 1
ATOM 639 C C . ARG A 1 87 ? 7.845 9.283 3.207 1.00 77.00 87 ARG A C 1
ATOM 641 O O . ARG A 1 87 ? 7.939 8.830 2.063 1.00 77.00 87 ARG A O 1
ATOM 648 N N . PRO A 1 88 ? 8.173 8.544 4.283 1.00 76.94 88 PRO A N 1
ATOM 649 C CA . PRO A 1 88 ? 8.678 7.179 4.169 1.00 76.94 88 PRO A CA 1
ATOM 650 C C . PRO A 1 88 ? 7.766 6.272 3.335 1.00 76.94 88 PRO A C 1
ATOM 652 O O . PRO A 1 88 ? 6.545 6.473 3.263 1.00 76.94 88 PRO A O 1
ATOM 655 N N . ALA A 1 89 ? 8.358 5.272 2.682 1.00 79.50 89 ALA A N 1
ATOM 656 C CA . ALA A 1 89 ? 7.586 4.236 2.011 1.00 79.50 89 ALA A CA 1
ATOM 657 C C . ALA A 1 89 ? 6.756 3.460 3.043 1.00 79.50 89 ALA A C 1
ATOM 659 O O . ALA A 1 89 ? 7.214 3.184 4.152 1.00 79.50 89 ALA A O 1
ATOM 660 N N . SER A 1 90 ? 5.528 3.111 2.678 1.00 80.56 90 SER A N 1
ATOM 661 C CA . SER A 1 90 ? 4.681 2.222 3.461 1.00 80.56 90 SER A CA 1
ATOM 662 C C . SER A 1 90 ? 4.363 0.990 2.631 1.00 80.56 90 SER A C 1
ATOM 664 O O . SER A 1 90 ? 3.970 1.100 1.473 1.00 80.56 90 SER A O 1
ATOM 666 N N . ILE A 1 91 ? 4.551 -0.183 3.230 1.00 82.06 91 ILE A N 1
ATOM 667 C CA . ILE A 1 91 ? 4.220 -1.479 2.641 1.00 82.06 91 ILE A CA 1
ATOM 668 C C . ILE A 1 91 ? 3.340 -2.209 3.648 1.00 82.06 91 ILE A C 1
ATOM 670 O O . ILE A 1 91 ? 3.602 -2.181 4.851 1.00 82.06 91 ILE A O 1
ATOM 674 N N . PHE A 1 92 ? 2.272 -2.824 3.165 1.00 82.75 92 PHE A N 1
ATOM 675 C CA . PHE A 1 92 ? 1.360 -3.622 3.969 1.00 82.75 92 PHE A CA 1
ATOM 676 C C . PHE A 1 92 ? 0.824 -4.786 3.141 1.00 82.75 92 PHE A C 1
ATOM 678 O O . PHE A 1 92 ? 0.645 -4.658 1.931 1.00 82.75 92 PHE A O 1
ATOM 685 N N . THR A 1 93 ? 0.517 -5.908 3.787 1.00 85.88 93 THR A N 1
ATOM 686 C CA . THR A 1 93 ? -0.311 -6.937 3.152 1.00 85.88 93 THR A CA 1
ATOM 687 C C . THR A 1 93 ? -1.786 -6.568 3.317 1.00 85.88 93 THR A C 1
ATOM 689 O O . THR A 1 93 ? -2.176 -5.941 4.311 1.00 85.88 93 THR A O 1
ATOM 692 N N . LEU A 1 94 ? -2.641 -6.943 2.362 1.00 80.62 94 LEU A N 1
ATOM 693 C CA . LEU A 1 94 ? -4.087 -6.725 2.525 1.00 80.62 94 LEU A CA 1
ATOM 694 C C . LEU A 1 94 ? -4.642 -7.522 3.719 1.00 80.62 94 LEU A C 1
ATOM 696 O O . LEU A 1 94 ? -5.538 -7.040 4.415 1.00 80.62 94 LEU A O 1
ATOM 700 N N . GLY A 1 95 ? -4.069 -8.700 3.990 1.00 81.88 95 GLY A N 1
ATOM 701 C CA . GLY A 1 95 ? -4.399 -9.524 5.154 1.00 81.88 95 GLY A CA 1
ATOM 702 C C . GLY A 1 95 ? -4.102 -8.826 6.485 1.00 81.88 95 GLY A C 1
ATOM 703 O O . GLY A 1 95 ? -4.941 -8.853 7.389 1.00 81.88 95 GLY A O 1
ATOM 704 N N . ASP A 1 96 ? -2.969 -8.128 6.594 1.00 83.94 96 ASP A N 1
ATOM 705 C CA . ASP A 1 96 ? -2.610 -7.369 7.798 1.00 83.94 96 ASP A CA 1
ATOM 706 C C . ASP A 1 96 ? -3.542 -6.182 8.017 1.00 83.94 96 ASP A C 1
ATOM 708 O O . ASP A 1 96 ? -3.947 -5.915 9.149 1.00 83.94 96 ASP A O 1
ATOM 712 N N . VAL A 1 97 ? -3.902 -5.465 6.946 1.00 84.75 97 VAL A N 1
ATOM 713 C CA . VAL A 1 97 ? -4.835 -4.332 7.036 1.00 84.75 97 VAL A CA 1
ATOM 714 C C . VAL A 1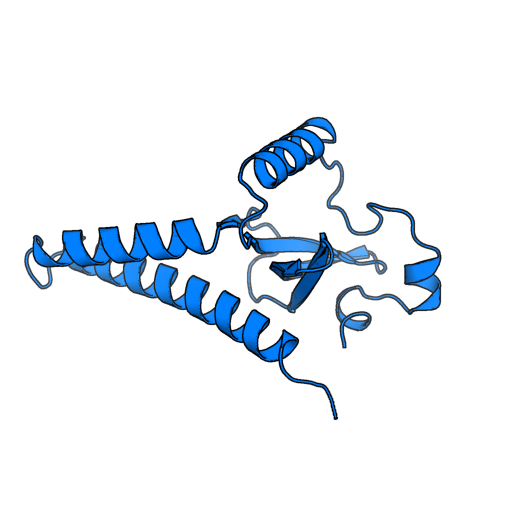 97 ? -6.197 -4.803 7.535 1.00 84.75 97 VAL A C 1
ATOM 716 O O . VAL A 1 97 ? -6.744 -4.197 8.455 1.00 84.75 97 VAL A O 1
ATOM 719 N N . LEU A 1 98 ? -6.720 -5.903 6.986 1.00 86.31 98 LEU A N 1
ATOM 720 C CA . LEU A 1 98 ? -7.975 -6.499 7.445 1.00 86.31 98 LEU A CA 1
ATOM 721 C C . LEU A 1 98 ? -7.890 -6.960 8.900 1.00 86.31 98 LEU A C 1
ATOM 723 O O . LEU A 1 98 ? -8.780 -6.657 9.693 1.00 86.31 98 LEU A O 1
ATOM 727 N N . SER A 1 99 ? -6.817 -7.656 9.268 1.00 87.88 99 SER A N 1
ATOM 728 C CA . SER A 1 99 ? -6.633 -8.176 10.626 1.00 87.88 99 SER A CA 1
ATOM 729 C C . SER A 1 99 ? -6.556 -7.049 11.657 1.00 87.88 99 SER A C 1
ATOM 731 O O . SER A 1 99 ? -7.237 -7.103 12.683 1.00 87.88 99 SER A O 1
ATOM 733 N N . LYS A 1 100 ? -5.792 -5.990 11.359 1.00 88.44 100 LYS A N 1
ATOM 734 C CA . LYS A 1 100 ? -5.697 -4.788 12.200 1.00 88.44 100 LYS A CA 1
ATOM 735 C C . LYS A 1 100 ? -7.022 -4.048 12.283 1.00 88.44 100 LYS A C 1
ATOM 737 O O . LYS A 1 100 ? -7.402 -3.626 13.368 1.00 88.44 100 LYS A O 1
ATOM 742 N N . TRP A 1 101 ? -7.755 -3.944 11.176 1.00 90.50 101 TRP A N 1
ATOM 743 C CA . TRP A 1 101 ? -9.069 -3.306 11.174 1.00 90.50 101 TRP A CA 1
ATOM 744 C C . TRP A 1 101 ? -10.035 -4.062 12.091 1.00 90.50 101 TRP A C 1
ATOM 746 O O . TRP A 1 101 ? -10.601 -3.463 13.002 1.00 90.50 101 TRP A O 1
ATOM 756 N N . ARG A 1 102 ? -10.144 -5.389 11.956 1.00 92.56 102 ARG A N 1
ATOM 757 C CA . ARG A 1 102 ? -10.997 -6.199 12.844 1.00 92.56 102 ARG A CA 1
ATOM 758 C C . ARG A 1 102 ? -10.572 -6.130 14.308 1.00 92.56 102 ARG A C 1
ATOM 760 O O . ARG A 1 102 ? -11.423 -6.164 15.192 1.00 92.56 102 ARG A O 1
ATOM 767 N N . ALA A 1 103 ? -9.274 -6.035 14.586 1.00 93.00 103 ALA A N 1
ATOM 768 C CA . ALA A 1 103 ? -8.782 -5.834 15.946 1.00 93.00 103 ALA A CA 1
ATOM 769 C C . ALA A 1 103 ? -9.164 -4.452 16.503 1.00 93.00 103 ALA A C 1
ATOM 771 O O . ALA A 1 103 ? -9.591 -4.364 17.652 1.00 93.00 103 ALA A O 1
ATOM 772 N N . ALA A 1 104 ? -9.058 -3.397 15.691 1.00 91.12 104 ALA A N 1
ATOM 773 C CA . ALA A 1 104 ? -9.441 -2.044 16.076 1.00 91.12 104 ALA A CA 1
ATOM 774 C C . ALA A 1 104 ? -10.951 -1.923 16.335 1.00 91.12 104 ALA A C 1
ATOM 776 O O . ALA A 1 104 ? -11.327 -1.321 17.335 1.00 91.12 104 ALA A O 1
ATOM 777 N N . GLU A 1 105 ? -11.798 -2.554 15.510 1.00 92.62 105 GLU A N 1
ATOM 778 C CA . GLU A 1 105 ? -13.252 -2.635 15.741 1.00 92.62 105 GLU A CA 1
ATOM 779 C C . GLU A 1 105 ? -13.563 -3.282 17.096 1.00 92.62 105 GLU A C 1
ATOM 781 O O . GLU A 1 105 ? -14.237 -2.675 17.920 1.00 92.62 105 GLU A O 1
ATOM 786 N N . ARG A 1 106 ? -12.977 -4.453 17.386 1.00 94.31 106 ARG A N 1
ATOM 787 C CA . ARG A 1 106 ? -13.170 -5.129 18.683 1.00 94.31 106 ARG A CA 1
ATOM 788 C C . ARG A 1 106 ? -12.696 -4.302 19.874 1.00 94.31 106 ARG A C 1
ATOM 790 O O . ARG A 1 106 ? -13.291 -4.373 20.942 1.00 94.31 106 ARG A O 1
ATOM 797 N N . ARG A 1 107 ? -11.598 -3.554 19.724 1.00 92.38 107 ARG A N 1
ATOM 798 C CA . ARG A 1 107 ? -11.115 -2.659 20.783 1.00 92.38 107 ARG A CA 1
ATOM 799 C C . ARG A 1 107 ? -12.090 -1.506 21.004 1.00 92.38 107 ARG A C 1
ATOM 801 O O . ARG A 1 107 ? -12.324 -1.147 22.147 1.00 92.38 107 ARG A O 1
ATOM 808 N N . MET A 1 108 ? -12.662 -0.952 19.934 1.00 90.75 108 MET A N 1
ATOM 809 C CA . MET A 1 108 ? -13.625 0.147 20.012 1.00 90.75 108 MET A CA 1
ATOM 810 C C . MET A 1 108 ? -14.869 -0.226 20.827 1.00 90.75 108 MET A C 1
ATOM 812 O O . MET A 1 108 ? -15.352 0.609 21.585 1.00 90.75 108 MET A O 1
ATOM 816 N N . ASP A 1 109 ? -15.323 -1.480 20.733 1.00 90.31 109 ASP A N 1
ATOM 817 C CA . ASP A 1 109 ? -16.461 -2.001 21.507 1.00 90.31 109 ASP A CA 1
ATOM 818 C C . ASP A 1 109 ? -16.219 -1.995 23.029 1.00 90.31 109 ASP A C 1
ATOM 820 O O . ASP A 1 109 ? -17.171 -2.004 23.808 1.00 90.31 109 ASP A O 1
ATOM 824 N N . ALA A 1 110 ? -14.954 -1.980 23.463 1.00 92.12 110 ALA A N 1
ATOM 825 C CA . ALA A 1 110 ? -14.564 -1.961 24.871 1.00 92.12 110 ALA A CA 1
ATOM 826 C C . ALA A 1 110 ? -14.266 -0.549 25.414 1.00 92.12 110 ALA A C 1
ATOM 828 O O . ALA A 1 110 ? -13.939 -0.416 26.593 1.00 92.12 110 ALA A O 1
ATOM 829 N N . LEU A 1 111 ? -14.346 0.494 24.578 1.00 91.62 111 LEU A N 1
ATOM 830 C CA . LEU A 1 111 ? -14.008 1.871 24.947 1.00 91.62 111 LEU A CA 1
ATOM 831 C C . LEU A 1 111 ? -15.248 2.710 25.259 1.00 91.62 111 LEU A C 1
ATOM 833 O O . LEU A 1 111 ? -16.310 2.545 24.660 1.00 91.62 111 LEU A O 1
ATOM 837 N N . GLU A 1 112 ? -15.082 3.677 26.160 1.00 89.56 112 GLU A N 1
ATOM 838 C CA . GLU A 1 112 ? -16.113 4.673 26.443 1.00 89.56 112 GLU A CA 1
ATOM 839 C C . GLU A 1 112 ? -16.340 5.583 25.229 1.00 89.56 112 GLU A C 1
ATOM 841 O O . GLU A 1 112 ? -15.409 6.177 24.677 1.00 89.56 112 GLU A O 1
ATOM 846 N N . VAL A 1 113 ? -17.602 5.710 24.817 1.00 89.81 113 VAL A N 1
ATOM 847 C CA . VAL A 1 113 ? -17.984 6.514 23.654 1.00 89.81 113 VAL A CA 1
ATOM 848 C C . VAL A 1 113 ? -17.649 7.985 23.890 1.00 89.81 113 VAL A C 1
ATOM 850 O O . VAL A 1 113 ? -18.091 8.591 24.859 1.00 89.81 113 VAL A O 1
ATOM 853 N N . GLY A 1 114 ? -16.915 8.578 22.948 1.00 85.75 114 GLY A N 1
ATOM 854 C CA . GLY A 1 114 ? -16.591 10.006 22.953 1.00 85.75 114 GLY A CA 1
ATOM 855 C C . GLY A 1 114 ? -15.294 10.375 23.674 1.00 85.75 114 GLY A C 1
ATOM 856 O O . GLY A 1 114 ? -14.839 11.507 23.503 1.00 85.75 114 GLY A O 1
ATOM 857 N N . GLY A 1 115 ? -14.662 9.438 24.392 1.00 90.12 115 GLY A N 1
ATOM 858 C CA . GLY A 1 115 ? -13.336 9.637 24.982 1.00 90.12 115 GLY A CA 1
ATOM 859 C C . GLY A 1 115 ? -12.224 9.791 23.935 1.00 90.12 115 GLY A C 1
ATOM 860 O O . GLY A 1 115 ? -12.380 9.396 22.776 1.00 90.12 115 GLY A O 1
ATOM 861 N N . GLU A 1 116 ? -11.075 10.340 24.340 1.00 90.69 116 GLU A N 1
ATOM 862 C CA . GLU A 1 116 ? -9.918 10.548 23.448 1.00 90.69 116 GLU A CA 1
ATOM 863 C C . GLU A 1 116 ? -9.450 9.241 22.795 1.00 90.69 116 GLU A C 1
ATOM 865 O O . GLU A 1 116 ? -9.194 9.192 21.591 1.00 90.69 116 GLU A O 1
ATOM 870 N N . GLU A 1 117 ? -9.411 8.153 23.567 1.00 87.75 117 GLU A N 1
ATOM 871 C CA . GLU A 1 117 ? -9.026 6.840 23.056 1.00 87.75 117 GLU A CA 1
ATOM 872 C C . GLU A 1 117 ? -10.036 6.324 22.019 1.00 87.75 117 GLU A C 1
ATOM 874 O O . GLU A 1 117 ? -9.641 5.843 20.959 1.00 87.75 117 GLU A O 1
ATOM 879 N N . TRP A 1 118 ? -11.339 6.509 22.248 1.00 92.12 118 TRP A N 1
ATOM 880 C CA . TRP A 1 118 ? -12.384 6.129 21.292 1.00 92.12 118 TRP A CA 1
ATOM 881 C C . TRP A 1 118 ? -12.255 6.888 19.965 1.00 92.12 118 TRP A C 1
ATOM 883 O O . TRP A 1 118 ? -12.353 6.288 18.892 1.00 92.12 118 TRP A O 1
ATOM 893 N N . GLN A 1 119 ? -11.958 8.190 20.016 1.00 91.62 119 GLN A N 1
ATOM 894 C CA . GLN A 1 119 ? -11.726 9.011 18.821 1.00 91.62 119 GLN A CA 1
ATOM 895 C C . GLN A 1 119 ? -10.451 8.592 18.072 1.00 91.62 119 GLN A C 1
ATOM 897 O O . GLN A 1 119 ? -10.430 8.555 16.834 1.00 91.62 119 GLN A O 1
ATOM 902 N N . ALA A 1 120 ? -9.395 8.232 18.806 1.00 89.44 120 ALA A N 1
ATOM 903 C CA . ALA A 1 120 ? -8.160 7.719 18.226 1.00 89.44 120 ALA A CA 1
ATOM 904 C C . ALA A 1 120 ? -8.397 6.388 17.492 1.00 89.44 120 ALA A C 1
ATOM 906 O O . ALA A 1 120 ? -8.002 6.246 16.331 1.00 89.44 120 ALA A O 1
ATOM 907 N N . VAL A 1 121 ? -9.113 5.443 18.115 1.00 90.44 121 VAL A N 1
ATOM 908 C CA . VAL A 1 121 ? -9.467 4.161 17.482 1.00 90.44 121 VAL A CA 1
ATOM 909 C C . VAL A 1 121 ? -10.383 4.365 16.275 1.00 90.44 121 VAL A C 1
ATOM 911 O O . VAL A 1 121 ? -10.190 3.722 15.243 1.00 90.44 121 VAL A O 1
ATOM 914 N N . GLN A 1 122 ? -11.332 5.300 16.345 1.00 91.94 122 GLN A N 1
ATOM 915 C CA . GLN A 1 122 ? -12.190 5.638 15.209 1.00 91.94 122 GLN A CA 1
ATOM 916 C C . GLN A 1 122 ? -11.376 6.157 14.012 1.00 91.94 122 GLN A C 1
ATOM 918 O O . GLN A 1 122 ? -11.606 5.752 12.869 1.00 91.94 122 GLN A O 1
ATOM 923 N N . SER A 1 123 ? -10.395 7.021 14.275 1.00 89.75 123 SER A N 1
ATOM 924 C CA . SER A 1 123 ? -9.487 7.550 13.252 1.00 89.75 123 SER A CA 1
ATOM 925 C C . SER A 1 123 ? -8.607 6.450 12.650 1.00 89.75 123 SER A C 1
ATOM 927 O O . SER A 1 123 ? -8.388 6.414 11.435 1.00 89.75 123 SER A O 1
ATOM 929 N N . GLU A 1 124 ? -8.148 5.507 13.475 1.00 89.75 124 GLU A N 1
ATOM 930 C CA . GLU A 1 124 ? -7.399 4.333 13.025 1.00 89.75 124 GLU A CA 1
ATOM 931 C C . GLU A 1 124 ? -8.243 3.440 12.104 1.00 89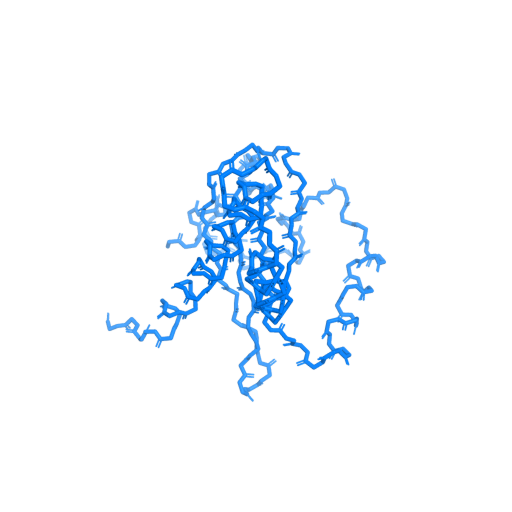.75 124 GLU A C 1
ATOM 933 O O . GLU A 1 124 ? -7.801 3.106 11.002 1.00 89.75 124 GLU A O 1
ATOM 938 N N . ILE A 1 125 ? -9.480 3.11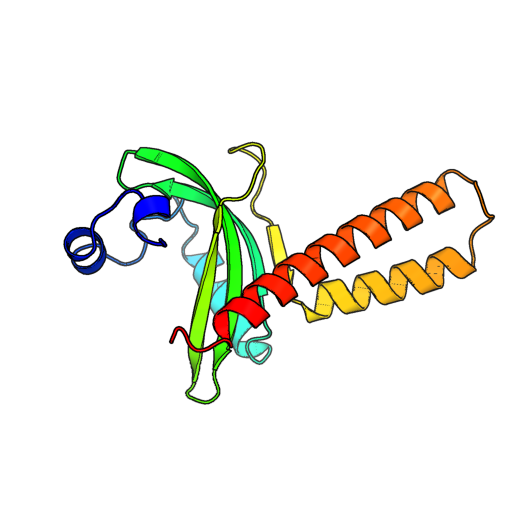6 12.500 1.00 90.75 125 ILE A N 1
ATOM 939 C CA . ILE A 1 125 ? -10.428 2.344 11.682 1.00 90.75 125 ILE A CA 1
ATOM 940 C C . ILE A 1 125 ? -10.674 3.042 10.343 1.00 90.75 125 ILE A C 1
ATOM 942 O O . ILE A 1 125 ? -10.625 2.399 9.292 1.00 90.75 125 ILE A O 1
ATOM 946 N N . ALA A 1 126 ? -10.892 4.360 10.353 1.00 90.62 126 ALA A N 1
ATOM 947 C CA . ALA A 1 126 ? -11.082 5.130 9.130 1.00 90.62 126 ALA A CA 1
ATOM 948 C C . ALA A 1 126 ? -9.860 5.033 8.200 1.00 90.62 126 ALA A C 1
ATOM 950 O O . ALA A 1 126 ? -10.027 4.824 6.996 1.00 90.62 126 ALA A O 1
ATOM 951 N N . SER A 1 127 ? -8.644 5.113 8.752 1.00 85.50 127 SER A N 1
ATOM 952 C CA . SER A 1 127 ? -7.401 4.969 7.988 1.00 85.50 127 SER A CA 1
ATOM 953 C C . SER A 1 127 ? -7.227 3.563 7.406 1.00 85.50 127 SER A C 1
ATOM 955 O O . SER A 1 127 ? -6.889 3.416 6.231 1.00 85.50 127 SER A O 1
ATOM 957 N N . LEU A 1 128 ? -7.478 2.515 8.196 1.00 86.12 128 LEU A N 1
ATOM 958 C CA . LEU A 1 128 ? -7.360 1.123 7.753 1.00 86.12 128 LEU A CA 1
ATOM 959 C C . LEU A 1 128 ? -8.389 0.789 6.669 1.00 86.12 128 LEU A C 1
ATOM 961 O O . LEU A 1 128 ? -8.040 0.186 5.651 1.00 86.12 128 LEU A O 1
ATOM 965 N N . ARG A 1 129 ? -9.631 1.251 6.841 1.00 87.06 129 ARG A N 1
ATOM 966 C CA . ARG A 1 129 ? -10.692 1.115 5.841 1.00 87.06 129 ARG A CA 1
ATOM 967 C C . ARG A 1 129 ? -10.327 1.811 4.535 1.00 87.06 129 ARG A C 1
ATOM 969 O O . ARG A 1 129 ? -10.488 1.211 3.477 1.00 87.06 129 ARG A O 1
ATOM 976 N N . ASP A 1 130 ? -9.822 3.042 4.595 1.00 85.06 130 ASP A N 1
ATOM 977 C CA . ASP A 1 130 ? -9.384 3.789 3.411 1.00 85.06 130 ASP A CA 1
ATOM 978 C C . ASP A 1 130 ? -8.259 3.052 2.661 1.00 85.06 130 ASP A C 1
ATOM 980 O O . ASP A 1 130 ? -8.342 2.870 1.445 1.00 85.06 130 ASP A O 1
ATOM 984 N N . ARG A 1 131 ? -7.252 2.532 3.379 1.00 81.88 131 ARG A N 1
ATOM 985 C CA . ARG A 1 131 ? -6.176 1.717 2.782 1.00 81.88 131 ARG A CA 1
ATOM 986 C C . ARG A 1 131 ? -6.721 0.467 2.097 1.00 81.88 131 ARG A C 1
ATOM 988 O O . ARG A 1 131 ? -6.347 0.190 0.957 1.00 81.88 131 ARG A O 1
ATOM 995 N N . TYR A 1 132 ? -7.618 -0.258 2.765 1.00 83.81 132 TYR A N 1
ATOM 996 C CA . TYR A 1 132 ? -8.237 -1.457 2.207 1.00 83.81 132 TYR A CA 1
ATOM 997 C C . TYR A 1 132 ? -9.072 -1.141 0.960 1.00 83.81 132 TYR A C 1
ATOM 999 O O . TYR A 1 132 ? -8.905 -1.779 -0.075 1.00 83.81 132 TYR A O 1
ATOM 1007 N N . GLN A 1 133 ? -9.926 -0.115 1.022 1.00 82.56 133 GLN A N 1
ATOM 1008 C CA . GLN A 1 133 ? -10.768 0.304 -0.100 1.00 82.56 133 GLN A CA 1
ATOM 1009 C C . GLN A 1 133 ? -9.943 0.770 -1.296 1.00 82.56 133 GLN A C 1
ATOM 1011 O O . GLN A 1 133 ? -10.271 0.420 -2.425 1.00 82.56 133 GLN A O 1
ATOM 1016 N N . LYS A 1 134 ? -8.858 1.517 -1.073 1.00 76.88 134 LYS A N 1
ATOM 1017 C CA . LYS A 1 134 ? -7.941 1.936 -2.142 1.00 76.88 134 LYS A CA 1
ATOM 1018 C C . LYS A 1 134 ? -7.266 0.742 -2.807 1.00 76.88 134 LYS A C 1
ATOM 1020 O O . LYS A 1 134 ? -7.203 0.700 -4.033 1.00 76.88 134 LYS A O 1
ATOM 1025 N N . ALA A 1 135 ? -6.808 -0.234 -2.023 1.00 74.75 135 ALA A N 1
ATOM 1026 C CA . ALA A 1 135 ? -6.202 -1.446 -2.564 1.00 74.75 135 ALA A CA 1
ATOM 1027 C C . ALA A 1 135 ? -7.217 -2.292 -3.354 1.00 74.75 135 ALA A C 1
ATOM 1029 O O . ALA A 1 135 ? -6.945 -2.713 -4.477 1.00 74.75 135 ALA A O 1
ATOM 1030 N N . PHE A 1 136 ? -8.422 -2.463 -2.806 1.00 77.88 136 PHE A N 1
ATOM 1031 C CA . PHE A 1 136 ? -9.512 -3.188 -3.454 1.00 77.88 136 PHE A CA 1
ATOM 1032 C C . PHE A 1 136 ? -9.999 -2.494 -4.734 1.00 77.88 136 PHE A C 1
ATOM 1034 O O . PHE A 1 136 ? -10.205 -3.145 -5.754 1.00 77.88 136 PHE A O 1
ATOM 1041 N N . ALA A 1 137 ? -10.147 -1.166 -4.720 1.00 77.38 137 ALA A N 1
ATOM 1042 C CA . ALA A 1 137 ? -10.555 -0.390 -5.888 1.00 77.38 137 ALA A CA 1
ATOM 1043 C C . ALA A 1 137 ? -9.510 -0.444 -7.006 1.00 77.38 137 ALA A C 1
ATOM 1045 O O . ALA A 1 137 ? -9.889 -0.545 -8.173 1.00 77.38 137 ALA A O 1
ATOM 1046 N N . ALA A 1 138 ? -8.217 -0.409 -6.662 1.00 70.44 138 ALA A N 1
ATOM 1047 C CA . ALA A 1 138 ? -7.155 -0.647 -7.630 1.00 70.44 138 ALA A CA 1
ATOM 1048 C C . ALA A 1 138 ? -7.341 -2.033 -8.264 1.00 70.44 138 ALA A C 1
ATOM 1050 O O . ALA A 1 138 ? -7.508 -2.127 -9.479 1.00 70.44 138 ALA A O 1
ATOM 1051 N N . ARG A 1 139 ? -7.455 -3.089 -7.448 1.00 71.88 139 ARG A N 1
ATOM 1052 C CA . ARG A 1 139 ? -7.656 -4.469 -7.919 1.00 71.88 139 ARG A CA 1
ATOM 1053 C C . ARG A 1 139 ? -8.878 -4.635 -8.826 1.00 71.88 139 ARG A C 1
ATOM 1055 O O . ARG A 1 139 ? -8.762 -5.190 -9.914 1.00 71.88 139 ARG A O 1
ATOM 1062 N N . ALA A 1 140 ? -10.025 -4.086 -8.442 1.00 73.62 140 ALA A N 1
ATOM 1063 C CA . ALA A 1 140 ? -11.243 -4.161 -9.246 1.00 73.62 140 ALA A CA 1
ATOM 1064 C C . ALA A 1 140 ? -11.106 -3.467 -10.617 1.00 73.62 140 ALA A C 1
ATOM 1066 O O . ALA A 1 140 ? -11.775 -3.851 -11.575 1.00 73.62 140 ALA A O 1
ATOM 1067 N N . ARG A 1 141 ? -10.251 -2.440 -10.743 1.00 71.31 141 ARG A N 1
ATOM 1068 C CA . ARG A 1 141 ? -9.939 -1.813 -12.043 1.00 71.31 141 ARG A CA 1
ATOM 1069 C C . ARG A 1 141 ? -9.064 -2.709 -12.915 1.00 71.31 141 ARG A C 1
ATOM 1071 O O . ARG A 1 141 ? -9.212 -2.666 -14.129 1.00 71.31 141 ARG A O 1
ATOM 1078 N N . ALA A 1 142 ? -8.185 -3.501 -12.310 1.00 66.12 142 ALA A N 1
ATOM 1079 C CA . ALA A 1 142 ? -7.337 -4.464 -13.007 1.00 66.12 142 ALA A CA 1
ATOM 1080 C C . ALA A 1 142 ? -8.110 -5.664 -13.569 1.00 66.12 142 ALA A C 1
ATOM 1082 O O . ALA A 1 142 ? -7.748 -6.185 -14.619 1.00 66.12 142 ALA A O 1
ATOM 1083 N N . GLU A 1 143 ? -9.143 -6.117 -12.858 1.00 68.06 143 GLU A N 1
ATOM 1084 C CA . GLU A 1 143 ? -9.955 -7.275 -13.254 1.00 68.06 143 GLU A CA 1
ATOM 1085 C C . GLU A 1 143 ? -10.999 -6.931 -14.332 1.00 68.06 143 GLU A C 1
ATOM 1087 O O . GLU A 1 143 ? -11.513 -7.825 -15.003 1.00 68.06 143 GLU A O 1
ATOM 1092 N N . LYS A 1 144 ? -11.312 -5.644 -14.544 1.00 61.25 144 LYS A N 1
ATOM 1093 C CA . LYS A 1 144 ? -12.199 -5.233 -15.638 1.00 61.25 144 LYS A CA 1
ATOM 1094 C C . LYS A 1 144 ? -11.460 -5.341 -16.978 1.00 61.25 144 LYS A C 1
ATOM 1096 O O . LYS A 1 144 ? -10.467 -4.634 -17.157 1.00 61.25 144 LYS A O 1
ATOM 1101 N N . PRO A 1 145 ? -11.948 -6.145 -17.943 1.00 45.94 145 PRO A N 1
ATOM 1102 C CA . PRO A 1 145 ? -11.401 -6.119 -19.288 1.00 45.94 145 PRO A CA 1
ATOM 1103 C C . PRO A 1 145 ? -11.631 -4.722 -19.867 1.00 45.94 145 PRO A C 1
ATOM 1105 O O . PRO A 1 145 ? -12.760 -4.232 -19.925 1.00 45.94 145 PRO A O 1
ATOM 1108 N N . THR A 1 146 ? -10.553 -4.051 -20.260 1.00 48.75 146 THR A N 1
ATOM 1109 C CA . THR A 1 146 ? -10.631 -2.923 -21.189 1.00 48.75 146 THR A CA 1
ATOM 1110 C C . THR A 1 146 ? -11.220 -3.446 -22.497 1.00 48.75 146 THR A C 1
ATOM 1112 O O . THR A 1 146 ? -10.509 -4.117 -23.244 1.00 48.75 146 THR A O 1
ATOM 1115 N N . ASN A 1 147 ? -12.514 -3.193 -22.716 1.00 35.28 147 ASN A N 1
ATOM 1116 C CA . ASN A 1 147 ? -13.135 -3.247 -24.043 1.00 35.28 147 ASN A CA 1
ATOM 1117 C C . ASN A 1 147 ? -12.560 -2.148 -24.938 1.00 35.28 147 ASN A C 1
ATOM 1119 O O . ASN A 1 147 ? -12.333 -1.032 -24.410 1.00 35.28 147 ASN A O 1
#

Secondary structure (DSSP, 8-state):
--HHHHT--HHHHHHPPTTTTSPSSP-HHHHHHHHHHHHHTT---EEEEEEEE-TTS-EEEEEEEEEE-TTS-EEEEEEE--S-TTSPPEEEEHHHHHHHHHHHHHHHTTSPTTSHHHHHHHHHHHHHHHHHHHHHHHHHHHHS---

Foldseek 3Di:
DVCVQQVHDPVVVVPDDPCPWPDPPDPPVVVVVVVCVCVVVVNAKKKKWAWTQHPVRDIFIKIWIWDADPVRDIDIFIDGDDDDSPPHIDMDGLVRLVVVLVVLVVVLVVDDPPDPVNVVSVVSNVVSVVRNVVNVVSVVVVPDDDD